Protein AF-A0A1U7GI55-F1 (afdb_monomer_lite)

Foldseek 3Di:
DDDDDDDDDDDLRVVLVVLVVVLVVVLVVLLVPPDPPCSVVSSVVSCVVSVVVSVVSVVVVVVVVVVCVVPPPPPDDPDDPPCDDDDDDD

pLDDT: mean 84.54, std 17.71, range [44.09, 98.0]

Structure (mmCIF, N/CA/C/O backbone):
data_AF-A0A1U7GI55-F1
#
_entry.id   AF-A0A1U7GI55-F1
#
loop_
_atom_site.group_PDB
_atom_site.id
_atom_site.type_symbol
_atom_site.label_atom_id
_atom_site.label_alt_id
_atom_site.label_comp_id
_atom_site.label_asym_id
_atom_site.label_entity_id
_atom_site.label_seq_id
_atom_site.pdbx_PDB_ins_code
_atom_site.Cartn_x
_atom_site.Cartn_y
_atom_site.Cartn_z
_atom_site.occupancy
_atom_site.B_iso_or_equiv
_atom_site.auth_seq_id
_atom_site.auth_comp_id
_atom_site.auth_asym_id
_atom_site.auth_atom_id
_atom_site.pdbx_PDB_model_num
ATOM 1 N N . MET A 1 1 ? 6.996 -17.663 13.783 1.00 72.19 1 MET A N 1
ATOM 2 C CA . MET A 1 1 ? 6.700 -16.593 12.809 1.00 72.19 1 MET A CA 1
ATOM 3 C C . MET A 1 1 ? 6.443 -17.251 11.469 1.00 72.19 1 MET A C 1
ATOM 5 O O . MET A 1 1 ? 7.257 -18.089 11.104 1.00 72.19 1 MET A O 1
ATOM 9 N N . PRO A 1 2 ? 5.322 -16.970 10.790 1.00 87.06 2 PRO A N 1
ATOM 10 C CA . PRO A 1 2 ? 5.131 -17.450 9.428 1.00 87.06 2 PRO A CA 1
ATOM 11 C C . PRO A 1 2 ? 6.138 -16.762 8.495 1.00 87.06 2 PRO A C 1
ATOM 13 O O . PRO A 1 2 ? 6.418 -15.575 8.662 1.00 87.06 2 PRO A O 1
ATOM 16 N N . THR A 1 3 ? 6.678 -17.512 7.538 1.00 89.31 3 THR A N 1
ATOM 17 C CA . THR A 1 3 ? 7.630 -17.019 6.535 1.00 89.31 3 THR A CA 1
ATOM 18 C C . THR A 1 3 ? 6.966 -17.049 5.165 1.00 89.31 3 THR A C 1
ATOM 20 O O . THR A 1 3 ? 6.268 -18.008 4.839 1.00 89.31 3 THR A O 1
ATOM 23 N N . LEU A 1 4 ? 7.187 -15.998 4.377 1.00 91.31 4 LEU A N 1
ATOM 24 C CA . LEU A 1 4 ? 6.743 -15.878 2.993 1.00 91.31 4 LEU A CA 1
ATOM 25 C C . LEU A 1 4 ? 7.967 -15.602 2.114 1.00 91.31 4 LEU A C 1
ATOM 27 O O . LEU A 1 4 ? 8.788 -14.754 2.458 1.00 91.31 4 LEU A O 1
ATOM 31 N N . THR A 1 5 ? 8.069 -16.307 0.991 1.00 94.19 5 THR A N 1
ATOM 32 C CA . THR A 1 5 ? 9.078 -16.070 -0.047 1.00 94.19 5 THR A CA 1
ATOM 33 C C . THR A 1 5 ? 8.381 -15.446 -1.249 1.00 94.19 5 THR A C 1
ATOM 35 O O . THR A 1 5 ? 7.378 -15.985 -1.715 1.00 94.19 5 THR A O 1
ATOM 38 N N . ILE A 1 6 ? 8.889 -14.307 -1.718 1.00 93.88 6 ILE A N 1
ATOM 39 C CA . ILE A 1 6 ? 8.397 -13.599 -2.904 1.00 93.88 6 ILE A CA 1
ATOM 40 C C . ILE A 1 6 ? 9.581 -13.417 -3.849 1.00 93.88 6 ILE A C 1
ATOM 42 O O . ILE A 1 6 ? 10.638 -12.952 -3.422 1.00 93.88 6 ILE A O 1
ATOM 46 N N . GLU A 1 7 ? 9.396 -13.791 -5.110 1.00 96.25 7 GLU A N 1
ATOM 47 C CA . GLU A 1 7 ? 10.308 -13.434 -6.195 1.00 96.25 7 GLU A CA 1
ATOM 48 C C . GLU A 1 7 ? 9.920 -12.050 -6.723 1.00 96.25 7 GLU A C 1
ATOM 50 O O . GLU A 1 7 ? 8.735 -11.755 -6.873 1.00 96.25 7 GLU A O 1
ATOM 55 N N . TYR A 1 8 ? 10.917 -11.205 -6.961 1.00 94.06 8 TYR A N 1
ATOM 56 C CA . TYR A 1 8 ? 10.765 -9.847 -7.476 1.00 94.06 8 TYR A CA 1
ATOM 57 C C . TYR A 1 8 ? 11.836 -9.597 -8.543 1.00 94.06 8 TYR A C 1
ATOM 59 O O . TYR A 1 8 ? 12.909 -10.205 -8.507 1.00 94.06 8 TYR A O 1
ATOM 67 N N . GLU A 1 9 ? 11.545 -8.722 -9.497 1.00 90.31 9 GLU A N 1
ATOM 68 C CA . GLU A 1 9 ? 12.397 -8.447 -10.655 1.00 90.31 9 GLU A CA 1
ATOM 69 C C . GLU A 1 9 ? 13.587 -7.555 -10.295 1.00 90.31 9 GLU A C 1
ATOM 71 O O . GLU A 1 9 ? 14.703 -7.770 -10.773 1.00 90.31 9 GLU A O 1
ATOM 76 N N . ASP A 1 10 ? 13.360 -6.557 -9.440 1.00 90.38 10 ASP A N 1
ATOM 77 C CA . ASP A 1 10 ? 14.381 -5.603 -9.031 1.00 90.38 10 ASP A CA 1
ATOM 78 C C . ASP A 1 10 ? 14.150 -5.023 -7.626 1.00 90.38 10 ASP A C 1
ATOM 80 O O . ASP A 1 10 ? 13.183 -5.306 -6.913 1.00 90.38 10 ASP A O 1
ATOM 84 N N . GLU A 1 11 ? 15.101 -4.195 -7.210 1.00 91.06 11 GLU A N 1
ATOM 85 C CA . GLU A 1 11 ? 15.132 -3.606 -5.878 1.00 91.06 11 GLU A CA 1
ATOM 86 C C . GLU A 1 11 ? 13.974 -2.630 -5.621 1.00 91.06 11 GLU A C 1
ATOM 88 O O . GLU A 1 11 ? 13.545 -2.464 -4.474 1.00 91.06 11 GLU A O 1
ATOM 93 N N . SER A 1 12 ? 13.438 -1.991 -6.667 1.00 90.19 12 SER A N 1
ATOM 94 C CA . SER A 1 12 ? 12.303 -1.085 -6.511 1.00 90.19 12 SER A CA 1
ATOM 95 C C . SER A 1 12 ? 11.010 -1.861 -6.269 1.00 90.19 12 SER A C 1
ATOM 97 O O . SER A 1 12 ? 10.222 -1.464 -5.407 1.00 90.19 12 SER A O 1
ATOM 99 N N . GLU A 1 13 ? 10.829 -3.016 -6.912 1.00 91.94 13 GLU A N 1
ATOM 100 C CA . GLU A 1 13 ? 9.720 -3.925 -6.614 1.00 91.94 13 GLU A CA 1
ATOM 101 C C . GLU A 1 13 ? 9.801 -4.490 -5.188 1.00 91.94 13 GLU A C 1
ATOM 103 O O . GLU A 1 13 ? 8.805 -4.463 -4.455 1.00 91.94 13 GLU A O 1
ATOM 108 N N . ARG A 1 14 ? 10.995 -4.901 -4.737 1.00 94.69 14 ARG A N 1
ATOM 109 C CA . ARG A 1 14 ? 11.226 -5.323 -3.344 1.00 94.69 14 ARG A CA 1
ATOM 110 C C . ARG A 1 14 ? 10.777 -4.251 -2.351 1.00 94.69 14 ARG A C 1
ATOM 112 O O . ARG A 1 14 ? 10.057 -4.544 -1.394 1.00 94.69 14 ARG A O 1
ATOM 119 N N . LEU A 1 15 ? 11.165 -2.998 -2.590 1.00 93.88 15 LEU A N 1
ATOM 120 C CA . LEU A 1 15 ? 10.818 -1.879 -1.718 1.00 93.88 15 LEU A CA 1
ATOM 121 C C . LEU A 1 15 ? 9.304 -1.610 -1.692 1.00 93.88 15 LEU A C 1
ATOM 123 O O . LEU A 1 15 ? 8.756 -1.315 -0.629 1.00 93.88 15 LEU A O 1
ATOM 127 N N . LEU A 1 16 ? 8.611 -1.728 -2.830 1.00 94.31 16 LEU A N 1
ATOM 128 C CA . LEU A 1 16 ? 7.151 -1.572 -2.897 1.00 94.31 16 LEU A CA 1
ATOM 129 C C . LEU A 1 16 ? 6.427 -2.639 -2.066 1.00 94.31 16 LEU A C 1
ATOM 131 O O . LEU A 1 16 ? 5.478 -2.317 -1.345 1.00 94.31 16 LEU A O 1
ATOM 135 N N . ILE A 1 17 ? 6.899 -3.887 -2.112 1.00 95.19 17 ILE A N 1
ATOM 136 C CA . ILE A 1 17 ? 6.365 -4.986 -1.295 1.00 95.19 17 ILE A CA 1
ATOM 137 C C . ILE A 1 17 ? 6.539 -4.676 0.199 1.00 95.19 17 ILE A C 1
ATOM 139 O O . ILE A 1 17 ? 5.588 -4.795 0.977 1.00 95.19 17 ILE A O 1
ATOM 143 N N . GLU A 1 18 ? 7.724 -4.225 0.614 1.00 95.25 18 GLU A N 1
ATOM 144 C CA . GLU A 1 18 ? 7.990 -3.853 2.010 1.00 95.25 18 GLU A CA 1
ATOM 145 C C . GLU A 1 18 ? 7.109 -2.693 2.482 1.00 95.25 18 GLU A C 1
ATOM 147 O O . GLU A 1 18 ? 6.544 -2.740 3.578 1.00 95.25 18 GLU A O 1
ATOM 152 N N . GLN A 1 19 ? 6.930 -1.671 1.644 1.00 95.50 19 GLN A N 1
ATOM 153 C CA . GLN A 1 19 ? 6.055 -0.539 1.942 1.00 95.50 19 GLN A CA 1
ATOM 154 C C . GLN A 1 19 ? 4.587 -0.962 2.080 1.00 95.50 19 GLN A C 1
ATOM 156 O O . GLN A 1 19 ? 3.891 -0.461 2.967 1.00 95.50 19 GLN A O 1
ATOM 161 N N . ALA A 1 20 ? 4.116 -1.905 1.260 1.00 95.69 20 ALA A N 1
ATOM 162 C CA . ALA A 1 20 ? 2.766 -2.451 1.375 1.00 95.69 20 ALA A CA 1
ATOM 163 C C . ALA A 1 20 ? 2.566 -3.194 2.709 1.00 95.69 20 ALA A C 1
ATOM 165 O O . ALA A 1 20 ? 1.562 -2.988 3.397 1.00 95.69 20 ALA A O 1
ATOM 166 N N . LEU A 1 21 ? 3.542 -4.006 3.128 1.00 95.38 21 LEU A N 1
ATOM 167 C CA . LEU A 1 21 ? 3.502 -4.701 4.420 1.00 95.38 21 LEU A CA 1
ATOM 168 C C . LEU A 1 21 ? 3.554 -3.727 5.607 1.00 95.38 21 LEU A C 1
ATOM 170 O O . LEU A 1 21 ? 2.825 -3.905 6.591 1.00 95.38 21 LEU A O 1
ATOM 174 N N . ALA A 1 22 ? 4.372 -2.677 5.509 1.00 95.31 22 ALA A N 1
ATOM 175 C CA . ALA A 1 22 ? 4.426 -1.610 6.503 1.00 95.31 22 ALA A CA 1
ATOM 176 C C . ALA A 1 22 ? 3.078 -0.879 6.612 1.00 95.31 22 ALA A C 1
ATOM 178 O O . ALA A 1 22 ? 2.560 -0.713 7.715 1.00 95.31 22 ALA A O 1
ATOM 179 N N . MET A 1 23 ? 2.448 -0.544 5.481 1.00 96.19 23 MET A N 1
ATOM 180 C CA . MET A 1 23 ? 1.122 0.079 5.447 1.00 96.19 23 MET A CA 1
ATOM 181 C C . MET A 1 23 ? 0.059 -0.784 6.141 1.00 96.19 23 MET A C 1
ATOM 183 O O . MET A 1 23 ? -0.728 -0.263 6.927 1.00 96.19 23 MET A O 1
ATOM 187 N N . VAL A 1 24 ? 0.042 -2.100 5.902 1.00 95.75 24 VAL A N 1
ATOM 188 C CA . VAL A 1 24 ? -0.895 -3.016 6.581 1.00 95.75 24 VAL A CA 1
ATOM 189 C C . VAL A 1 24 ? -0.632 -3.068 8.087 1.00 95.75 24 VAL A C 1
ATOM 191 O O . VAL A 1 24 ? -1.571 -3.135 8.882 1.00 95.75 24 VAL A O 1
ATOM 194 N N . SER A 1 25 ? 0.636 -3.045 8.490 1.00 96.00 25 SER A N 1
ATOM 195 C CA . SER A 1 25 ? 1.023 -3.057 9.904 1.00 96.00 25 SER A CA 1
ATOM 196 C C . SER A 1 25 ? 0.585 -1.777 10.611 1.00 96.00 25 SER A C 1
ATOM 198 O O . SER A 1 25 ? 0.037 -1.835 11.711 1.00 96.00 25 SER A O 1
ATOM 200 N N . ASP A 1 26 ? 0.747 -0.636 9.948 1.00 95.69 26 ASP A N 1
ATOM 201 C CA . ASP A 1 26 ? 0.298 0.645 10.472 1.00 95.69 26 ASP A CA 1
ATOM 202 C C . ASP A 1 26 ? -1.232 0.724 10.563 1.00 95.69 26 ASP A C 1
ATOM 204 O O . ASP A 1 26 ? -1.748 1.129 11.598 1.00 95.69 26 ASP A O 1
ATOM 208 N N . LEU A 1 27 ?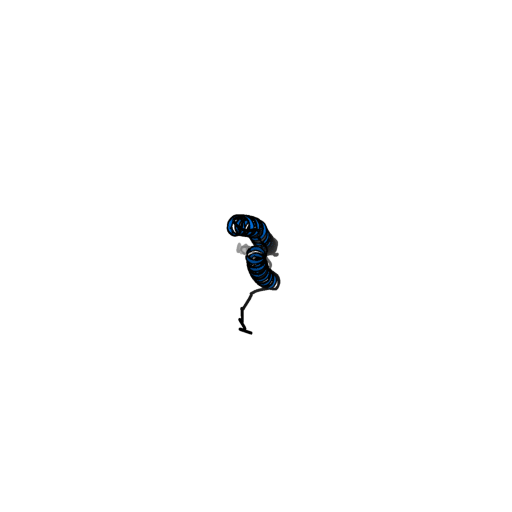 -1.967 0.234 9.556 1.00 96.38 27 LEU A N 1
ATOM 209 C C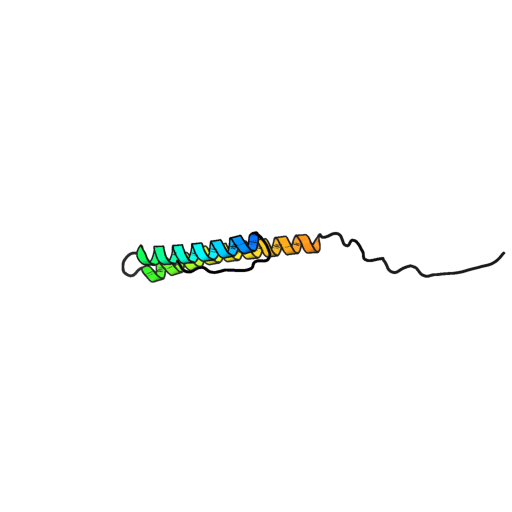A . LEU A 1 27 ? -3.433 0.168 9.601 1.00 96.38 27 LEU A CA 1
ATOM 210 C C . LEU A 1 27 ? -3.945 -0.646 10.794 1.00 96.38 27 LEU A C 1
ATOM 212 O O . LEU A 1 27 ? -4.911 -0.254 11.449 1.00 96.38 27 LEU A O 1
ATOM 216 N N . LYS A 1 28 ? -3.287 -1.773 11.097 1.00 96.12 28 LYS A N 1
ATOM 217 C CA . LYS A 1 28 ? -3.601 -2.587 12.281 1.00 96.12 28 LYS A CA 1
ATOM 218 C C . LYS A 1 28 ? -3.332 -1.822 13.571 1.00 96.12 28 LYS A C 1
ATOM 220 O O . LYS A 1 28 ? -4.141 -1.904 14.489 1.00 96.12 28 LYS A O 1
ATOM 225 N N . ARG A 1 29 ? -2.223 -1.079 13.644 1.00 96.75 29 ARG A N 1
ATOM 226 C CA . ARG A 1 29 ? -1.911 -0.233 14.802 1.00 96.75 29 ARG A CA 1
ATOM 227 C C . ARG A 1 29 ? -2.974 0.851 14.987 1.00 96.75 29 ARG A C 1
ATOM 229 O O . ARG A 1 29 ? -3.523 0.972 16.074 1.00 96.75 29 ARG A O 1
ATOM 236 N N . THR A 1 30 ? -3.352 1.545 13.921 1.00 96.62 30 THR A N 1
ATOM 237 C CA . THR A 1 30 ? -4.394 2.580 13.962 1.00 96.62 30 THR A CA 1
ATOM 238 C C . THR A 1 30 ? -5.742 2.029 14.392 1.00 96.62 30 THR A C 1
ATOM 240 O O . THR A 1 30 ? -6.442 2.672 15.168 1.00 96.62 30 THR A O 1
ATOM 243 N N . ALA A 1 31 ? -6.087 0.808 13.980 1.00 95.75 31 ALA A N 1
ATOM 244 C CA . ALA A 1 31 ? -7.306 0.161 14.449 1.00 95.75 31 ALA A CA 1
ATOM 245 C C . ALA A 1 31 ? -7.314 -0.078 15.972 1.00 95.75 31 ALA A C 1
ATOM 247 O O . ALA A 1 31 ? -8.377 -0.028 16.588 1.00 95.75 31 ALA A O 1
ATOM 248 N N . LEU A 1 32 ? -6.146 -0.338 16.571 1.00 97.12 32 LEU A N 1
ATOM 249 C CA . LEU A 1 32 ? -5.990 -0.565 18.012 1.00 97.12 32 LEU A CA 1
ATOM 250 C C . LEU A 1 32 ? -5.917 0.738 18.820 1.00 97.12 32 LEU A C 1
ATOM 252 O O . LEU A 1 32 ? -6.336 0.759 19.973 1.00 97.12 32 LEU A O 1
ATOM 256 N N . GLU A 1 33 ? -5.373 1.804 18.233 1.00 96.31 33 GLU A N 1
ATOM 257 C CA . GLU A 1 33 ? -5.136 3.089 18.907 1.00 96.31 33 GLU A CA 1
ATOM 258 C C . GLU A 1 33 ? -6.284 4.096 18.724 1.00 96.31 33 GLU A C 1
ATOM 260 O O . GLU A 1 33 ? -6.368 5.084 19.457 1.00 96.31 33 GLU A O 1
ATOM 265 N N . ALA A 1 34 ? -7.174 3.873 17.754 1.00 95.69 34 ALA A N 1
ATOM 266 C CA . ALA A 1 34 ? -8.261 4.795 17.459 1.00 95.69 34 ALA A CA 1
ATOM 267 C C . ALA A 1 34 ? -9.276 4.902 18.621 1.00 95.69 34 ALA A C 1
ATOM 269 O O . ALA A 1 34 ? -9.669 3.889 19.209 1.00 95.69 34 ALA A O 1
ATOM 270 N N . PRO A 1 35 ? -9.769 6.120 18.925 1.00 94.31 35 PRO A N 1
ATOM 271 C CA . PRO A 1 35 ? -10.853 6.320 19.880 1.00 94.31 35 PRO A CA 1
ATOM 272 C C . PRO A 1 35 ? -12.117 5.500 19.568 1.00 94.31 35 PRO A C 1
ATOM 274 O O . PRO A 1 35 ? -12.412 5.137 18.425 1.00 94.31 35 PRO A O 1
ATOM 277 N N . HIS A 1 36 ? -12.926 5.250 20.599 1.00 91.25 36 HIS A N 1
ATOM 278 C CA . HIS A 1 36 ? -14.199 4.552 20.432 1.00 91.25 36 HIS A CA 1
ATOM 279 C C . HIS A 1 36 ? -15.095 5.246 19.398 1.00 91.25 36 HIS A C 1
ATOM 281 O O . HIS A 1 36 ? -15.295 6.458 19.435 1.00 91.25 36 HIS A O 1
ATOM 287 N N . GLY A 1 37 ? -15.645 4.455 18.474 1.00 95.12 37 GLY A N 1
ATOM 288 C CA . GLY A 1 37 ? -16.516 4.947 17.406 1.00 95.12 37 GLY A CA 1
ATOM 289 C C . GLY A 1 37 ? -15.794 5.602 16.223 1.00 95.12 37 GLY A C 1
ATOM 290 O O . GLY A 1 37 ? -16.465 5.937 15.252 1.00 95.12 37 GLY A O 1
ATOM 291 N N . THR A 1 38 ? -14.461 5.750 16.245 1.00 96.81 38 THR A N 1
ATOM 292 C CA . THR A 1 38 ? -13.707 6.385 15.143 1.00 96.81 38 THR A CA 1
ATOM 293 C C . THR A 1 38 ? -12.811 5.429 14.360 1.00 96.81 38 THR A C 1
ATOM 295 O O . THR A 1 38 ? -12.289 5.826 13.322 1.00 96.81 38 THR A O 1
ATOM 298 N N . VAL A 1 39 ? -12.679 4.170 14.799 1.00 95.62 39 VAL A N 1
ATOM 299 C CA . VAL A 1 39 ? -11.813 3.136 14.195 1.00 95.62 39 VAL A CA 1
ATOM 300 C C . VAL A 1 39 ? -11.921 3.100 12.669 1.00 95.62 39 VAL A C 1
ATOM 302 O O . VAL A 1 39 ? -10.912 3.231 11.985 1.00 95.62 39 VAL A O 1
ATOM 305 N N . LEU A 1 40 ? -13.137 2.984 12.123 1.00 95.25 40 LEU A N 1
ATOM 306 C CA . LEU A 1 40 ? -13.336 2.906 10.671 1.00 95.25 40 LEU A CA 1
ATOM 307 C C . LEU A 1 40 ? -12.874 4.176 9.953 1.00 95.25 40 LEU A C 1
ATOM 309 O O . LEU A 1 40 ? -12.136 4.080 8.979 1.00 95.25 40 LEU A O 1
ATOM 313 N N . ALA A 1 41 ? -13.252 5.351 10.459 1.00 97.19 41 ALA A N 1
ATOM 314 C CA . ALA A 1 41 ? -12.876 6.626 9.855 1.00 97.19 41 ALA A CA 1
ATOM 315 C C . ALA A 1 41 ? -11.355 6.862 9.907 1.00 97.19 41 ALA A C 1
ATOM 317 O O . ALA A 1 41 ? -10.768 7.331 8.934 1.00 97.19 41 ALA A O 1
ATOM 318 N N . ALA A 1 42 ? -10.706 6.502 11.019 1.00 96.50 42 ALA A N 1
ATOM 319 C CA . ALA A 1 42 ? -9.259 6.610 11.181 1.00 96.50 42 ALA A CA 1
ATOM 320 C C . ALA A 1 42 ? -8.514 5.656 10.232 1.00 96.50 42 ALA A C 1
ATOM 322 O O . ALA A 1 42 ? -7.608 6.077 9.511 1.00 96.50 42 ALA A O 1
ATOM 323 N N . CYS A 1 43 ? -8.937 4.390 10.177 1.00 96.62 43 CYS A N 1
ATOM 324 C CA . CYS A 1 43 ? -8.361 3.403 9.271 1.00 96.62 43 CYS A CA 1
ATOM 325 C C . CYS A 1 43 ? -8.587 3.763 7.798 1.00 96.62 43 CYS A C 1
ATOM 327 O O . CYS A 1 43 ? -7.675 3.596 6.994 1.00 96.62 43 CYS A O 1
ATOM 329 N N . GLU A 1 44 ? -9.764 4.269 7.424 1.00 97.50 44 GLU A N 1
ATOM 330 C CA . GLU A 1 44 ? -10.059 4.678 6.048 1.00 97.50 44 GLU A CA 1
ATOM 331 C C . GLU A 1 44 ? -9.188 5.862 5.617 1.00 97.50 44 GLU A C 1
ATOM 333 O O . GLU A 1 44 ? -8.557 5.816 4.557 1.00 97.50 44 GLU A O 1
ATOM 338 N N . ALA A 1 45 ? -9.091 6.897 6.458 1.00 96.69 45 ALA A N 1
ATOM 339 C CA . ALA A 1 45 ? -8.258 8.061 6.176 1.00 96.69 45 ALA A CA 1
ATOM 340 C C . ALA A 1 45 ? -6.793 7.660 5.951 1.00 96.69 45 ALA A C 1
ATOM 342 O O . ALA A 1 45 ? -6.152 8.105 4.993 1.00 96.69 45 ALA A O 1
ATOM 343 N N . GLU A 1 46 ? -6.271 6.773 6.796 1.00 96.12 46 GLU A N 1
ATOM 344 C CA . GLU A 1 46 ? -4.908 6.278 6.667 1.00 96.12 46 GLU A CA 1
ATOM 345 C C . GLU A 1 46 ? -4.716 5.360 5.455 1.00 96.12 46 GLU A C 1
ATOM 347 O O . GLU A 1 46 ? -3.720 5.504 4.738 1.00 96.12 46 GLU A O 1
ATOM 352 N N . ALA A 1 47 ? -5.671 4.466 5.179 1.00 96.81 47 ALA A N 1
ATOM 353 C CA . ALA A 1 47 ? -5.642 3.590 4.012 1.00 96.81 47 ALA A CA 1
ATOM 354 C C . ALA A 1 47 ? -5.552 4.404 2.718 1.00 96.81 47 ALA A C 1
ATOM 356 O O . ALA A 1 47 ? -4.710 4.131 1.862 1.00 96.81 47 ALA A O 1
ATOM 357 N N . VAL A 1 48 ? -6.387 5.439 2.591 1.00 98.00 48 VAL A N 1
ATOM 358 C CA . VAL A 1 48 ? -6.410 6.307 1.410 1.00 98.00 48 VAL A CA 1
ATOM 359 C C . VAL A 1 48 ? -5.110 7.097 1.293 1.00 98.00 48 VAL A C 1
ATOM 361 O O . VAL A 1 48 ? -4.520 7.142 0.212 1.00 98.00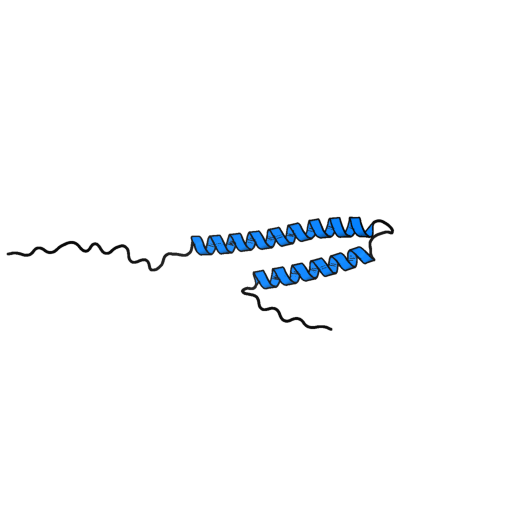 48 VAL A O 1
ATOM 364 N N . ALA A 1 49 ? -4.634 7.702 2.385 1.00 96.44 49 ALA A N 1
ATOM 365 C CA . ALA A 1 49 ? -3.410 8.498 2.366 1.00 96.44 49 ALA A CA 1
ATOM 366 C C . ALA A 1 49 ? -2.184 7.656 1.973 1.00 96.44 49 ALA A C 1
ATOM 368 O O . ALA A 1 49 ? -1.435 8.026 1.063 1.00 96.44 49 ALA A O 1
ATOM 369 N N . LYS A 1 50 ? -1.995 6.499 2.617 1.00 95.94 50 LYS A N 1
ATOM 370 C CA . LYS A 1 50 ? -0.849 5.616 2.356 1.00 95.94 50 LYS A CA 1
ATOM 371 C C . LYS A 1 50 ? -0.969 4.892 1.023 1.00 95.94 50 LYS A C 1
ATOM 373 O O . LYS A 1 50 ? 0.018 4.820 0.296 1.00 95.94 50 LYS A O 1
ATOM 378 N N . GLY A 1 51 ? -2.170 4.453 0.652 1.00 96.25 51 GLY A N 1
ATOM 379 C CA . GLY A 1 51 ? -2.425 3.801 -0.632 1.00 96.25 51 GLY A CA 1
ATOM 380 C C . GLY A 1 51 ? -2.125 4.718 -1.817 1.00 96.25 51 GLY A C 1
ATOM 381 O O . GLY A 1 51 ? -1.483 4.294 -2.779 1.00 96.25 51 GLY A O 1
ATOM 382 N N . ARG A 1 52 ? -2.496 6.004 -1.727 1.00 97.56 52 ARG A N 1
ATOM 383 C CA . ARG A 1 52 ? -2.137 7.006 -2.746 1.00 97.56 52 ARG A CA 1
ATOM 384 C C . ARG A 1 52 ? -0.629 7.177 -2.871 1.00 97.56 52 ARG A C 1
ATOM 386 O O . ARG A 1 52 ? -0.124 7.213 -3.988 1.00 97.56 52 ARG A O 1
ATOM 393 N N . LYS A 1 53 ? 0.086 7.253 -1.744 1.00 95.94 53 LYS A N 1
ATOM 394 C CA . LYS A 1 53 ? 1.548 7.376 -1.738 1.00 95.94 53 LYS A CA 1
ATOM 395 C C . LYS A 1 53 ? 2.220 6.153 -2.367 1.00 95.94 53 LYS A C 1
ATOM 397 O O . LYS A 1 53 ? 3.053 6.324 -3.248 1.00 95.94 53 LYS A O 1
ATOM 402 N N . LEU A 1 54 ? 1.818 4.947 -1.964 1.00 95.88 54 LEU A N 1
ATOM 403 C CA . LEU A 1 54 ? 2.340 3.694 -2.516 1.00 95.88 54 LEU A CA 1
ATOM 404 C C . LEU A 1 54 ? 2.111 3.616 -4.033 1.00 95.88 54 LEU A C 1
ATOM 406 O O . LEU A 1 54 ? 3.033 3.324 -4.790 1.00 95.88 54 LEU A O 1
ATOM 410 N N . THR A 1 55 ? 0.897 3.950 -4.480 1.00 96.38 55 THR A N 1
ATOM 411 C CA . THR A 1 55 ? 0.542 3.960 -5.907 1.00 96.38 55 THR A CA 1
ATOM 412 C C . THR A 1 55 ? 1.372 4.982 -6.681 1.00 96.38 55 THR A C 1
ATOM 414 O O . THR A 1 55 ? 1.870 4.672 -7.758 1.00 96.38 55 THR A O 1
ATOM 417 N N . ALA A 1 56 ? 1.557 6.188 -6.137 1.00 95.81 56 ALA A N 1
ATOM 418 C CA . ALA A 1 56 ? 2.384 7.212 -6.767 1.00 95.81 56 ALA A CA 1
ATOM 419 C C . ALA A 1 56 ? 3.835 6.738 -6.934 1.00 95.81 56 ALA A C 1
ATOM 421 O O . ALA A 1 56 ? 4.378 6.837 -8.029 1.00 95.81 56 ALA A O 1
ATOM 422 N N . SER A 1 57 ? 4.431 6.146 -5.894 1.00 93.00 57 SER A N 1
ATOM 423 C CA . SER A 1 57 ? 5.790 5.597 -5.966 1.00 93.00 57 SER A CA 1
ATOM 424 C C . SER A 1 57 ? 5.924 4.480 -7.005 1.00 93.00 57 SER A C 1
ATOM 426 O O . SER A 1 57 ? 6.890 4.475 -7.764 1.00 93.00 57 SER A O 1
ATOM 428 N N . ALA A 1 58 ? 4.941 3.579 -7.100 1.00 93.75 58 ALA A N 1
ATOM 429 C CA . ALA A 1 58 ? 4.935 2.527 -8.117 1.00 93.75 58 ALA A CA 1
ATOM 430 C C . ALA A 1 58 ? 4.850 3.095 -9.546 1.00 93.75 58 ALA A C 1
ATOM 432 O O . ALA A 1 58 ? 5.546 2.638 -10.452 1.00 93.75 58 ALA A O 1
ATOM 433 N N . LEU A 1 59 ? 4.021 4.122 -9.754 1.00 95.38 59 LEU A N 1
ATOM 434 C CA . LEU A 1 59 ? 3.865 4.764 -11.061 1.00 95.38 59 LEU A CA 1
ATOM 435 C C . LEU A 1 59 ? 5.093 5.584 -11.465 1.00 95.38 59 LEU A C 1
ATOM 437 O O . LEU A 1 59 ? 5.476 5.558 -12.633 1.00 95.38 59 LEU A O 1
ATOM 441 N N . GLU A 1 60 ? 5.718 6.294 -10.525 1.00 92.81 60 GLU A N 1
ATOM 442 C CA . GLU A 1 60 ? 6.986 6.992 -10.764 1.00 92.81 60 GLU A CA 1
ATOM 443 C C . GLU A 1 6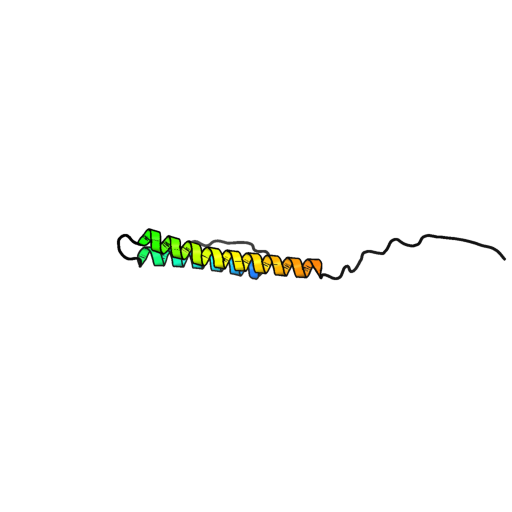0 ? 8.074 6.025 -11.228 1.00 92.81 60 GLU A C 1
ATOM 445 O O . GLU A 1 60 ? 8.829 6.336 -12.147 1.00 92.81 60 GLU A O 1
ATOM 450 N N . GLU A 1 61 ? 8.133 4.839 -10.629 1.00 89.19 61 GLU A N 1
ATOM 451 C CA . GLU A 1 61 ? 9.099 3.820 -11.013 1.00 89.19 61 GLU A CA 1
ATOM 452 C C . GLU A 1 61 ? 8.820 3.253 -12.408 1.00 89.19 61 GLU A C 1
ATOM 454 O O . GLU A 1 61 ? 9.720 3.196 -13.247 1.00 89.19 61 GLU A O 1
ATOM 459 N N . ALA A 1 62 ? 7.561 2.932 -12.712 1.00 90.19 62 ALA A N 1
ATOM 460 C CA . ALA A 1 62 ? 7.165 2.506 -14.052 1.00 90.19 62 ALA A CA 1
ATOM 461 C C . ALA A 1 62 ? 7.497 3.571 -15.118 1.00 90.19 62 ALA A C 1
ATOM 463 O O . ALA A 1 62 ? 7.938 3.245 -16.223 1.00 90.19 62 ALA A O 1
ATOM 464 N N . LEU A 1 63 ? 7.336 4.855 -14.780 1.00 92.44 63 LEU A N 1
ATOM 465 C CA . LEU A 1 63 ? 7.740 5.977 -15.628 1.00 92.44 63 LEU A CA 1
ATOM 466 C C . LEU A 1 63 ? 9.255 6.002 -15.860 1.00 92.44 63 LEU A C 1
ATOM 468 O O . LEU A 1 63 ? 9.675 6.148 -17.008 1.00 92.44 63 LEU A O 1
ATOM 472 N N . ARG A 1 64 ? 10.073 5.822 -14.815 1.00 88.25 64 ARG A N 1
ATOM 473 C CA . ARG A 1 64 ? 11.541 5.755 -14.945 1.00 88.25 64 ARG A CA 1
ATOM 474 C C . ARG A 1 64 ? 11.978 4.604 -15.845 1.00 88.25 64 ARG A C 1
ATOM 476 O O . ARG A 1 64 ? 12.784 4.829 -16.746 1.00 88.25 64 ARG A O 1
ATOM 483 N N . ARG A 1 65 ? 11.410 3.406 -15.652 1.00 87.44 65 ARG A N 1
ATOM 484 C CA . ARG A 1 65 ? 11.696 2.233 -16.498 1.00 87.44 65 ARG A CA 1
ATOM 485 C C . ARG A 1 65 ? 11.362 2.517 -17.962 1.00 87.44 65 ARG A C 1
ATOM 487 O O . ARG A 1 65 ? 12.198 2.315 -18.836 1.00 87.44 65 ARG A O 1
ATOM 494 N N . ARG A 1 66 ? 10.187 3.094 -18.228 1.00 88.69 66 ARG A N 1
ATOM 495 C CA . ARG A 1 66 ? 9.773 3.456 -19.589 1.00 88.69 66 ARG A CA 1
ATOM 496 C C . ARG A 1 66 ? 10.707 4.472 -20.247 1.00 88.69 66 ARG A C 1
ATOM 498 O O . ARG A 1 66 ? 11.003 4.336 -21.428 1.00 88.69 66 ARG A O 1
ATOM 505 N N . VAL A 1 67 ? 11.148 5.496 -19.516 1.00 89.44 67 VAL A N 1
ATOM 506 C CA . VAL A 1 67 ? 12.109 6.483 -20.040 1.00 89.44 67 VAL A CA 1
ATOM 507 C C . VAL A 1 67 ? 13.426 5.796 -20.400 1.00 89.44 67 VAL A C 1
ATOM 509 O O . VAL A 1 67 ? 13.912 5.978 -21.510 1.00 89.44 67 VAL A O 1
ATOM 512 N N . ALA A 1 68 ? 13.947 4.931 -19.525 1.00 84.88 68 ALA A N 1
ATOM 513 C CA . ALA A 1 68 ? 15.172 4.180 -19.793 1.00 84.88 68 ALA A CA 1
ATOM 514 C C . ALA A 1 68 ? 15.063 3.271 -21.033 1.00 84.88 68 ALA A C 1
ATOM 516 O O . ALA A 1 68 ? 16.018 3.174 -21.798 1.00 84.88 68 ALA A O 1
ATOM 517 N N . GLU A 1 69 ? 13.909 2.638 -21.264 1.00 85.81 69 GLU A N 1
ATOM 518 C CA . GLU A 1 69 ? 13.663 1.821 -22.462 1.00 85.81 69 GLU A CA 1
ATOM 519 C C . GLU A 1 69 ? 13.555 2.652 -23.746 1.00 85.81 69 GLU A C 1
ATOM 521 O O . GLU A 1 69 ? 14.042 2.235 -24.797 1.00 85.81 69 GLU A O 1
ATOM 526 N N . VAL A 1 70 ? 12.908 3.819 -23.681 1.00 84.38 70 VAL A N 1
ATOM 527 C CA . VAL A 1 70 ? 12.740 4.715 -24.837 1.00 84.38 70 VAL A CA 1
ATOM 528 C C . VAL A 1 70 ? 14.061 5.384 -25.217 1.00 84.38 70 VAL A C 1
ATOM 530 O O . VAL A 1 70 ? 14.362 5.495 -26.406 1.00 84.38 70 VAL A O 1
ATOM 533 N N . ASP A 1 71 ? 14.849 5.792 -24.223 1.00 75.06 71 ASP A N 1
ATOM 534 C CA . ASP A 1 71 ? 16.146 6.450 -24.410 1.00 75.06 71 ASP A CA 1
ATOM 535 C C . ASP A 1 71 ? 17.293 5.452 -24.636 1.00 75.06 71 ASP A C 1
ATOM 537 O O . ASP A 1 71 ? 18.429 5.855 -24.913 1.00 75.06 71 ASP A O 1
ATOM 541 N N . ALA A 1 72 ? 17.021 4.145 -24.552 1.00 68.06 72 ALA A N 1
ATOM 542 C CA . ALA A 1 72 ? 18.008 3.120 -24.842 1.00 68.06 72 ALA A CA 1
ATOM 543 C C . ALA A 1 72 ? 18.514 3.279 -26.290 1.00 68.06 72 ALA A C 1
ATOM 545 O O . ALA A 1 72 ? 17.716 3.311 -27.236 1.00 68.06 72 ALA A O 1
ATOM 546 N N . PRO A 1 73 ? 19.841 3.364 -26.507 1.00 59.94 73 PRO A N 1
ATOM 547 C CA . PRO A 1 73 ? 20.383 3.487 -27.848 1.00 59.94 73 PRO A CA 1
ATOM 548 C C . PRO A 1 73 ? 19.934 2.286 -28.684 1.00 59.94 73 PRO A C 1
ATOM 550 O O . PRO A 1 73 ? 20.152 1.136 -28.299 1.00 59.94 73 PRO A O 1
ATOM 553 N N . GLN A 1 74 ? 19.327 2.550 -29.847 1.00 63.31 74 GLN A N 1
ATOM 554 C CA . GLN A 1 74 ? 19.015 1.531 -30.856 1.00 63.31 74 GLN A CA 1
ATOM 555 C C . GLN A 1 74 ? 20.314 1.008 -31.491 1.00 63.31 74 GLN A C 1
ATOM 557 O O . GLN A 1 74 ? 20.577 1.192 -32.680 1.00 63.31 74 GLN A O 1
ATOM 562 N N . ASN A 1 75 ? 21.156 0.351 -30.701 1.00 55.62 75 ASN A N 1
ATOM 563 C CA . ASN A 1 75 ? 22.344 -0.325 -31.182 1.00 55.62 75 ASN A CA 1
ATOM 564 C C . ASN A 1 75 ? 21.906 -1.614 -31.879 1.00 55.62 75 ASN A C 1
ATOM 566 O O . ASN A 1 75 ? 21.782 -2.660 -31.251 1.00 55.62 75 ASN A O 1
ATOM 570 N N . GLY A 1 76 ? 21.661 -1.527 -33.190 1.00 51.91 76 GLY A N 1
ATOM 571 C CA . GLY A 1 76 ? 21.601 -2.716 -34.043 1.00 51.91 76 GLY A CA 1
ATOM 572 C C . GLY A 1 76 ? 20.444 -2.830 -35.028 1.00 51.91 76 GLY A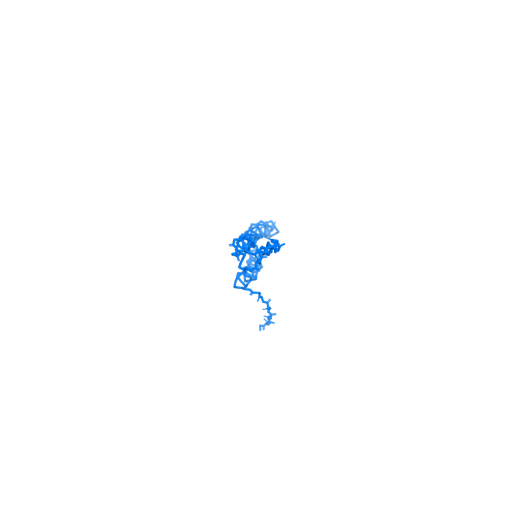 C 1
ATOM 573 O O . GLY A 1 76 ? 20.165 -3.943 -35.463 1.00 51.91 76 GLY A O 1
ATOM 574 N N . ARG A 1 77 ? 19.784 -1.744 -35.449 1.00 50.78 77 ARG A N 1
ATOM 575 C CA . ARG A 1 77 ? 19.010 -1.805 -36.701 1.00 50.78 77 ARG A CA 1
ATOM 576 C C . ARG A 1 77 ? 19.930 -1.444 -37.869 1.00 50.78 77 ARG A C 1
ATOM 578 O O . ARG A 1 77 ? 20.163 -0.254 -38.081 1.00 50.78 77 ARG A O 1
ATOM 585 N N . PRO A 1 78 ? 20.485 -2.419 -38.622 1.00 47.84 78 PRO A N 1
ATOM 586 C CA . PRO A 1 78 ? 21.134 -2.105 -39.884 1.00 47.84 78 PRO A CA 1
ATOM 587 C C . PRO A 1 78 ? 20.089 -1.420 -40.765 1.00 47.84 78 PRO A C 1
ATOM 589 O O . PRO A 1 78 ? 19.048 -2.000 -41.078 1.00 47.84 78 PRO A O 1
ATOM 592 N N . GLY A 1 79 ? 20.338 -0.153 -41.100 1.00 50.38 79 GLY A N 1
ATOM 593 C CA . GLY A 1 79 ? 19.498 0.585 -42.035 1.00 50.38 79 GLY A CA 1
ATOM 594 C C . GLY A 1 79 ? 19.347 -0.210 -43.335 1.00 50.38 79 GLY A C 1
ATOM 595 O O . GLY A 1 79 ? 20.259 -0.966 -43.688 1.00 50.38 79 GLY A O 1
ATOM 596 N N . PRO A 1 80 ? 18.208 -0.088 -44.041 1.00 50.44 80 PRO A N 1
ATOM 597 C CA . PRO A 1 80 ? 17.960 -0.852 -45.255 1.00 50.44 80 PRO A CA 1
ATOM 598 C C . PRO A 1 80 ? 19.124 -0.630 -46.220 1.00 50.44 80 PRO A C 1
ATOM 600 O O . PRO A 1 80 ? 19.359 0.482 -46.695 1.00 50.44 80 PRO A O 1
ATOM 603 N N . GLY A 1 81 ? 19.900 -1.694 -46.444 1.00 47.47 81 GLY A N 1
ATOM 604 C CA . GLY A 1 81 ? 21.071 -1.661 -47.301 1.00 47.47 81 GLY A CA 1
ATOM 605 C C . GLY A 1 81 ? 20.671 -1.127 -48.667 1.00 47.47 81 GLY A C 1
ATOM 606 O O . GLY A 1 81 ? 19.808 -1.695 -49.338 1.00 47.47 81 GLY A O 1
ATOM 607 N N . ARG A 1 82 ? 21.300 -0.026 -49.082 1.00 50.94 82 ARG A N 1
ATOM 608 C CA . ARG A 1 82 ? 2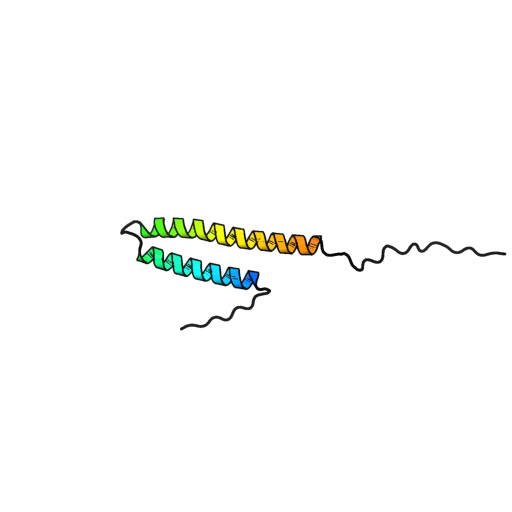1.162 0.526 -50.428 1.00 50.94 82 ARG A CA 1
ATOM 609 C C . ARG A 1 82 ? 21.806 -0.451 -51.414 1.00 50.94 82 ARG A C 1
ATOM 611 O O . ARG A 1 82 ? 22.962 -0.311 -51.796 1.00 50.94 82 ARG A O 1
ATOM 618 N N . ARG A 1 83 ? 21.056 -1.485 -51.796 1.00 53.91 83 ARG A N 1
ATOM 619 C CA . ARG A 1 83 ? 21.405 -2.427 -52.859 1.00 53.91 83 ARG A CA 1
ATOM 620 C C . ARG A 1 83 ? 21.008 -1.785 -54.189 1.00 53.91 83 ARG A C 1
ATOM 622 O O . ARG A 1 83 ? 19.878 -1.913 -54.637 1.00 53.91 83 ARG A O 1
ATOM 629 N N . GLY A 1 84 ? 21.932 -1.048 -54.796 1.00 46.34 84 GLY A N 1
ATOM 630 C CA . GLY A 1 84 ? 21.762 -0.480 -56.134 1.00 46.34 84 GLY A CA 1
ATOM 631 C C . GLY A 1 84 ? 22.985 0.353 -56.513 1.00 46.34 84 GLY A C 1
ATOM 632 O O . GLY A 1 84 ? 23.304 1.303 -55.811 1.00 46.34 84 GLY A O 1
ATOM 633 N N . GLY A 1 85 ? 23.738 0.059 -57.565 1.00 47.19 85 GLY A N 1
ATOM 634 C CA . GLY A 1 85 ? 23.579 -0.947 -58.604 1.00 47.19 85 GLY A CA 1
ATOM 635 C C . GLY A 1 85 ? 24.901 -1.107 -59.355 1.00 47.19 85 GLY A C 1
ATOM 636 O O . GLY A 1 85 ? 25.781 -0.252 -59.277 1.00 47.19 85 GLY A O 1
ATOM 637 N N . GLY A 1 86 ? 25.051 -2.229 -60.052 1.00 50.09 86 GLY A N 1
ATOM 638 C CA . GLY A 1 86 ? 26.181 -2.448 -60.944 1.00 50.09 86 GLY A CA 1
ATOM 639 C C . GLY A 1 86 ? 26.111 -1.589 -62.210 1.00 50.09 86 GLY A C 1
ATOM 640 O O . GLY A 1 86 ? 25.027 -1.306 -62.718 1.00 50.09 86 GLY A O 1
ATOM 641 N N . ARG A 1 87 ? 27.295 -1.224 -62.705 1.00 46.75 87 ARG A N 1
ATOM 642 C CA . ARG A 1 87 ? 27.724 -1.006 -64.105 1.00 46.75 87 ARG A CA 1
ATOM 643 C C . ARG A 1 87 ? 29.212 -0.630 -63.983 1.00 46.75 87 ARG A C 1
ATOM 645 O O . ARG A 1 87 ? 29.515 0.320 -63.282 1.00 46.75 87 ARG A O 1
ATOM 652 N N . GLY A 1 88 ? 30.206 -1.371 -64.465 1.00 48.09 88 GLY A N 1
ATOM 653 C CA . GLY A 1 88 ? 30.259 -2.199 -65.661 1.00 48.09 88 GLY A CA 1
ATOM 654 C C . GLY A 1 88 ? 30.718 -1.341 -66.841 1.00 48.09 88 GLY A C 1
ATOM 655 O O . GLY A 1 88 ? 29.893 -0.609 -67.376 1.00 48.09 88 GLY A O 1
ATOM 656 N N . GLY A 1 89 ? 31.987 -1.487 -67.242 1.00 44.09 89 GLY A N 1
ATOM 657 C CA . GLY A 1 89 ? 32.435 -1.238 -68.618 1.00 44.09 89 GLY A CA 1
ATOM 658 C C . GLY A 1 89 ? 33.480 -0.138 -68.835 1.00 44.09 89 GLY A C 1
ATOM 659 O O . GLY A 1 89 ? 33.120 1.031 -68.811 1.00 44.09 89 GLY A O 1
ATOM 660 N N . SER A 1 90 ? 34.695 -0.612 -69.154 1.00 48.97 90 SER A N 1
ATOM 661 C CA . SER A 1 90 ? 35.726 -0.069 -70.068 1.00 48.97 90 SER A CA 1
ATOM 662 C C . SER A 1 90 ? 36.440 1.241 -69.748 1.00 48.97 90 SER A C 1
ATOM 664 O O . SER A 1 90 ? 35.821 2.318 -69.839 1.00 48.97 90 SER A O 1
#

Sequence (90 aa):
MPTLTIEYEDESERLLIEQALAMVSDLKRTALEAPHGTVLAACEAEAVAKGRKLTASALEEALRRRVAEVDAPQNGRPGPGRRGGGRGGS

Radius of gyration: 26.59 Å; chains: 1; bounding box: 52×26×90 Å

Secondary structure (DSSP, 8-state):
--------SSHHHHHHHHHHHHHHHHHHHHHHHSPTTTHHHHHHHHHHHHHHHHHHHHHHHHHHHHHHHHSS--TT--------------